Protein AF-0000000070045202 (afdb_homodimer)

Sequence (168 aa):
KYQNSTILKIKKSKLIVSNYDRVQEPKNVKSGGSSIEWGIKKAIRNLKNAPDIIFHKGDFGKEPMIIVFGKNPKDIMKKILKIMKYQNSTILKIKKSKLIVSNYDRVQEPKNVKSGGSSIEWGIKKAIRNLKNAPDIIFHKGDFGKEPMIIVFGKNPKDIMKKILKIM

Radius of gyration: 15.32 Å; Cα contacts (8 Å, |Δi|>4): 258; chains: 2; bounding box: 34×41×38 Å

Secondary structure (DSSP, 8-state):
-HHHHHHHHHHHS-S-EEE--GGGS-HHHHHHT-HHHHHHHHHHTT-SS--SEEEE--BTTB--EEEEEESSHHHHHHHHHTT-/-HHHHHHHHHHHS-S-EEE--GGGS-HHHHHHT-HHHHHHHHHHTT-SS--SEEEE--BTTB--EEEEEESSHHHHHHHHHTT-

Structure (mmCIF, N/CA/C/O backbone):
data_AF-0000000070045202-model_v1
#
loop_
_entity.id
_entity.type
_entity.pdbx_description
1 polymer 'Thiamine-phosphate synthase ThiN domain-containing protein'
#
loop_
_atom_site.group_PDB
_atom_site.id
_atom_site.type_symbol
_atom_site.label_atom_id
_atom_site.label_alt_id
_atom_site.label_comp_id
_atom_site.label_asym_id
_atom_site.label_entity_id
_atom_site.label_seq_id
_atom_site.pdbx_PDB_ins_code
_atom_site.Cartn_x
_atom_site.Cartn_y
_atom_site.Cartn_z
_atom_site.occupancy
_atom_site.B_iso_or_equiv
_atom_site.auth_seq_id
_atom_site.auth_comp_id
_atom_site.auth_asym_id
_atom_site.auth_atom_id
_atom_site.pdbx_PDB_model_num
ATOM 1 N N . LYS A 1 1 ? 10.883 -12.938 -15.508 1 50.47 1 LYS A N 1
ATOM 2 C CA . LYS A 1 1 ? 11.812 -11.953 -16.047 1 50.47 1 LYS A CA 1
ATOM 3 C C . LYS A 1 1 ? 11.328 -10.531 -15.781 1 50.47 1 LYS A C 1
ATOM 5 O O . LYS A 1 1 ? 12.125 -9.664 -15.406 1 50.47 1 LYS A O 1
ATOM 10 N N . TYR A 1 2 ? 9.938 -10.211 -16.031 1 56.41 2 TYR A N 1
ATOM 11 C CA . TYR A 1 2 ? 9.336 -8.891 -15.867 1 56.41 2 TYR A CA 1
ATOM 12 C C . TYR A 1 2 ? 9.5 -8.391 -14.438 1 56.41 2 TYR A C 1
ATOM 14 O O . TYR A 1 2 ? 9.805 -7.219 -14.219 1 56.41 2 TYR A O 1
ATOM 22 N N . GLN A 1 3 ? 9.719 -9.406 -13.5 1 69.88 3 GLN A N 1
ATOM 23 C CA . GLN A 1 3 ? 9.852 -9.062 -12.086 1 69.88 3 GLN A CA 1
ATOM 24 C C . GLN A 1 3 ? 11.234 -8.477 -11.789 1 69.88 3 GLN A C 1
ATOM 26 O O . GLN A 1 3 ? 11.359 -7.52 -11.023 1 69.88 3 GLN A O 1
ATOM 31 N N . ASN A 1 4 ? 12.125 -8.922 -12.617 1 79.81 4 ASN A N 1
ATOM 32 C CA . ASN A 1 4 ? 13.492 -8.469 -12.367 1 79.81 4 ASN A CA 1
ATOM 33 C C . ASN A 1 4 ? 13.703 -7.035 -12.859 1 79.81 4 ASN A C 1
ATOM 35 O O . ASN A 1 4 ? 14.359 -6.238 -12.18 1 79.81 4 ASN A O 1
ATOM 39 N N . SER A 1 5 ? 13.086 -6.758 -13.938 1 89.69 5 SER A N 1
ATOM 40 C CA . SER A 1 5 ? 13.227 -5.406 -14.469 1 89.69 5 SER A CA 1
ATOM 41 C C . SER A 1 5 ? 12.531 -4.387 -13.57 1 89.69 5 SER A C 1
ATOM 43 O O . SER A 1 5 ? 13.062 -3.305 -13.32 1 89.69 5 SER A O 1
ATOM 45 N N . THR A 1 6 ? 11.391 -4.727 -13.055 1 91.75 6 THR A N 1
ATOM 46 C CA . THR A 1 6 ? 10.656 -3.834 -12.172 1 91.75 6 THR A CA 1
ATOM 47 C C . THR A 1 6 ? 11.422 -3.609 -10.867 1 91.75 6 THR A C 1
ATOM 49 O O . THR A 1 6 ? 11.539 -2.475 -10.406 1 91.75 6 THR A O 1
ATOM 52 N N . ILE A 1 7 ? 11.992 -4.691 -10.414 1 90.38 7 ILE A N 1
ATOM 53 C CA . ILE A 1 7 ? 12.727 -4.617 -9.156 1 90.38 7 ILE A CA 1
ATOM 54 C C . ILE A 1 7 ? 13.953 -3.715 -9.32 1 90.38 7 ILE A C 1
ATOM 56 O O . ILE A 1 7 ? 14.266 -2.914 -8.438 1 90.38 7 ILE A O 1
ATOM 60 N N . LEU A 1 8 ? 14.57 -3.83 -10.43 1 92 8 LEU A N 1
ATOM 61 C CA . LEU A 1 8 ? 15.727 -2.986 -10.719 1 92 8 LEU A CA 1
ATOM 62 C C . LEU A 1 8 ? 15.32 -1.519 -10.797 1 92 8 LEU A C 1
ATOM 64 O O . LEU A 1 8 ? 16.016 -0.649 -10.266 1 92 8 LEU A O 1
ATOM 68 N N . LYS A 1 9 ? 14.242 -1.253 -11.406 1 95.06 9 LYS A N 1
ATOM 69 C CA . LYS A 1 9 ? 13.758 0.121 -11.516 1 95.06 9 LYS A CA 1
ATOM 70 C C . LYS A 1 9 ? 13.367 0.677 -10.148 1 95.06 9 LYS A C 1
ATOM 72 O O . LYS A 1 9 ? 13.594 1.854 -9.867 1 95.06 9 LYS A O 1
ATOM 77 N N . ILE A 1 10 ? 12.789 -0.188 -9.352 1 94.38 10 ILE A N 1
ATOM 78 C CA . ILE A 1 10 ? 12.43 0.213 -7.992 1 94.38 10 ILE A CA 1
ATOM 79 C C . ILE A 1 10 ? 13.688 0.618 -7.223 1 94.38 10 ILE A C 1
ATOM 81 O O . ILE A 1 10 ? 13.727 1.679 -6.598 1 94.38 10 ILE A O 1
ATOM 85 N N . LYS A 1 11 ? 14.695 -0.144 -7.371 1 90.5 11 LYS A N 1
ATOM 86 C CA . LYS A 1 11 ? 15.938 0.111 -6.648 1 90.5 11 LYS A CA 1
ATOM 87 C C . LYS A 1 11 ? 16.609 1.388 -7.145 1 90.5 11 LYS A C 1
ATOM 89 O O . LYS A 1 11 ? 17.266 2.088 -6.375 1 90.5 11 LYS A O 1
ATOM 94 N N . LYS A 1 12 ? 16.359 1.754 -8.328 1 94.38 12 LYS A N 1
ATOM 95 C CA . LYS A 1 12 ? 17 2.908 -8.938 1 94.38 12 LYS A CA 1
ATOM 96 C C . LYS A 1 12 ? 16.141 4.16 -8.797 1 94.38 12 LYS A C 1
ATOM 98 O O . LYS A 1 12 ? 16.594 5.266 -9.125 1 94.38 12 LYS A O 1
ATOM 103 N N . SER A 1 13 ? 14.977 4.1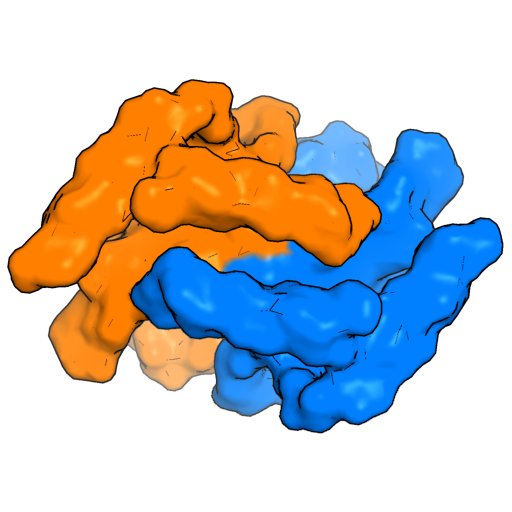05 -8.328 1 95.75 13 SER A N 1
ATOM 104 C CA . SER A 1 13 ? 13.969 5.164 -8.367 1 95.75 13 SER A CA 1
ATOM 105 C C . SER A 1 13 ? 14.297 6.266 -7.363 1 95.75 13 SER A C 1
ATOM 107 O O . SER A 1 13 ? 13.742 7.367 -7.441 1 95.75 13 SER A O 1
ATOM 109 N N . LYS A 1 14 ? 15.039 6.137 -6.359 1 95.12 14 LYS A N 1
ATOM 110 C CA . LYS A 1 14 ? 15.391 7.066 -5.285 1 95.12 14 LYS A CA 1
ATOM 111 C C . LYS A 1 14 ? 14.219 7.266 -4.332 1 95.12 14 LYS A C 1
ATOM 113 O O . LYS A 1 14 ? 14.172 8.25 -3.588 1 95.12 14 LYS A O 1
ATOM 118 N N . LEU A 1 15 ? 13.242 6.441 -4.523 1 96.56 15 LEU A N 1
ATOM 119 C CA . LEU A 1 15 ? 12.141 6.398 -3.572 1 96.56 15 LEU A CA 1
ATOM 120 C C . LEU A 1 15 ? 12.531 5.637 -2.312 1 96.56 15 LEU A C 1
ATOM 122 O O . LEU A 1 15 ? 13.516 4.891 -2.316 1 96.56 15 LEU A O 1
ATOM 126 N N . ILE A 1 16 ? 11.836 5.941 -1.256 1 96.19 16 ILE A N 1
ATOM 127 C CA . ILE A 1 16 ? 12.016 5.129 -0.057 1 96.19 16 ILE A CA 1
ATOM 128 C C . ILE A 1 16 ? 11.352 3.766 -0.253 1 96.19 16 ILE A C 1
ATOM 130 O O . ILE A 1 16 ? 10.125 3.662 -0.288 1 96.19 16 ILE A O 1
ATOM 134 N N . VAL A 1 17 ? 12.219 2.73 -0.379 1 96 17 VAL A N 1
ATOM 135 C CA . VAL A 1 17 ? 11.727 1.406 -0.741 1 96 17 VAL A CA 1
ATOM 136 C C . VAL A 1 17 ? 12.07 0.407 0.361 1 96 17 VAL A C 1
ATOM 138 O O . VAL A 1 17 ? 13.148 0.468 0.946 1 96 17 VAL A O 1
ATOM 141 N N . SER A 1 18 ? 11.109 -0.462 0.639 1 95.88 18 SER A N 1
ATOM 142 C CA . SER A 1 18 ? 11.336 -1.597 1.526 1 95.88 18 SER A CA 1
ATOM 143 C C . SER A 1 18 ? 10.758 -2.881 0.943 1 95.88 18 SER A C 1
ATOM 145 O O . SER A 1 18 ? 9.883 -2.838 0.08 1 95.88 18 SER A O 1
ATOM 147 N N . ASN A 1 19 ? 11.305 -3.971 1.345 1 95.44 19 ASN A N 1
ATOM 148 C CA . ASN A 1 19 ? 10.805 -5.254 0.863 1 95.44 19 ASN A CA 1
ATOM 149 C C . ASN A 1 19 ? 10.82 -6.309 1.965 1 95.44 19 ASN A C 1
ATOM 151 O O . ASN A 1 19 ? 11.406 -6.094 3.027 1 95.44 19 ASN A O 1
ATOM 155 N N . TYR A 1 20 ? 10.156 -7.324 1.744 1 95.88 20 TYR A N 1
ATOM 156 C CA . TYR A 1 20 ? 10.18 -8.469 2.643 1 95.88 20 TYR A CA 1
ATOM 157 C C . TYR A 1 20 ? 10.117 -9.781 1.859 1 95.88 20 TYR A C 1
ATOM 159 O O . TYR A 1 20 ? 9.75 -9.789 0.682 1 95.88 20 TYR A O 1
ATOM 167 N N . ASP A 1 21 ? 10.594 -10.844 2.541 1 95.56 21 ASP A N 1
ATOM 168 C CA . ASP A 1 21 ? 10.656 -12.164 1.927 1 95.56 21 ASP A CA 1
ATOM 169 C C . ASP A 1 21 ? 9.547 -13.07 2.469 1 95.56 21 ASP A C 1
ATOM 171 O O . ASP A 1 21 ? 9.539 -13.398 3.656 1 95.56 21 ASP A O 1
ATOM 175 N N . ARG A 1 22 ? 8.695 -13.453 1.594 1 94.12 22 ARG A N 1
ATOM 176 C CA . ARG A 1 22 ? 7.586 -14.297 2.014 1 94.12 22 ARG A CA 1
ATOM 177 C C . ARG A 1 22 ? 8.07 -15.68 2.42 1 94.12 22 ARG A C 1
ATOM 179 O O . ARG A 1 22 ? 7.355 -16.422 3.088 1 94.12 22 ARG A O 1
ATOM 186 N N . VAL A 1 23 ? 9.211 -16.047 2.012 1 93.44 23 VAL A N 1
ATOM 187 C CA . VAL A 1 23 ? 9.789 -17.344 2.396 1 93.44 23 VAL A CA 1
ATOM 188 C C . VAL A 1 23 ? 10.008 -17.375 3.908 1 93.44 23 VAL A C 1
ATOM 190 O O . VAL A 1 23 ? 9.961 -18.438 4.523 1 93.44 23 VAL A O 1
ATOM 193 N N . GLN A 1 24 ? 10.18 -16.25 4.504 1 95 24 GLN A N 1
ATOM 194 C CA . GLN A 1 24 ? 10.445 -16.141 5.934 1 95 24 GLN A CA 1
ATOM 195 C C . GLN A 1 24 ? 9.148 -16.125 6.738 1 95 24 GLN A C 1
ATOM 197 O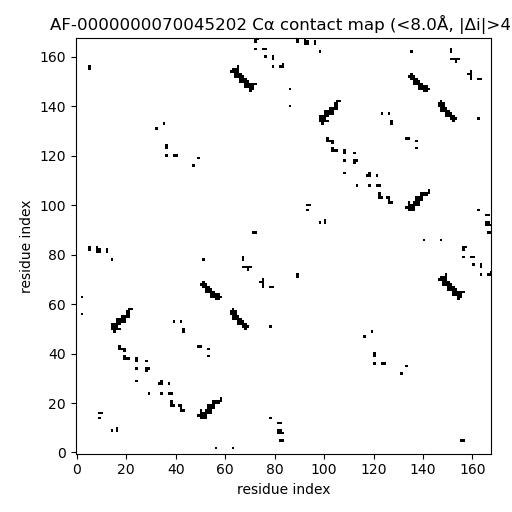 O . GLN A 1 24 ? 9.18 -16.156 7.969 1 95 24 GLN A O 1
ATOM 202 N N . GLU A 1 25 ? 8.07 -15.992 6.059 1 94.31 25 GLU A N 1
ATOM 203 C CA . GLU A 1 25 ? 6.781 -15.945 6.742 1 94.31 25 GLU A CA 1
ATOM 204 C C . GLU A 1 25 ? 6.52 -17.234 7.512 1 94.31 25 GLU A C 1
ATOM 206 O O . GLU A 1 25 ? 6.609 -18.328 6.945 1 94.31 25 GLU A O 1
ATOM 211 N N . PRO A 1 26 ? 6.23 -17.203 8.742 1 93.5 26 PRO A N 1
ATOM 212 C CA . PRO A 1 26 ? 5.914 -18.406 9.508 1 93.5 26 PRO A CA 1
ATOM 213 C C . PRO A 1 26 ? 4.707 -19.156 8.961 1 93.5 26 PRO A C 1
ATOM 215 O O . PRO A 1 26 ? 3.787 -18.547 8.414 1 93.5 26 PRO A O 1
ATOM 218 N N . LYS A 1 27 ? 4.629 -20.484 9.141 1 90.19 27 LYS A N 1
ATOM 219 C CA . LYS A 1 27 ? 3.598 -21.359 8.578 1 90.19 27 LYS A CA 1
ATOM 220 C C . LYS A 1 27 ? 2.211 -20.953 9.062 1 90.19 27 LYS A C 1
ATOM 222 O O . LYS A 1 27 ? 1.249 -20.953 8.289 1 90.19 27 LYS A O 1
ATOM 227 N N . ASN A 1 28 ? 2.1 -20.578 10.281 1 90.81 28 ASN A N 1
ATOM 228 C CA . ASN A 1 28 ? 0.804 -20.219 10.844 1 90.81 28 ASN A CA 1
ATOM 229 C C . ASN A 1 28 ? 0.254 -18.938 10.219 1 90.81 28 ASN A C 1
ATOM 231 O O . ASN A 1 28 ? -0.961 -18.766 10.125 1 90.81 28 ASN A O 1
ATOM 235 N N . VAL A 1 29 ? 1.051 -18.031 9.82 1 87.06 29 VAL A N 1
ATOM 236 C CA . VAL A 1 29 ? 0.653 -16.797 9.156 1 87.06 29 VAL A CA 1
ATOM 237 C C . VAL A 1 29 ? 0.194 -17.094 7.73 1 87.06 29 VAL A C 1
ATOM 239 O O . VAL A 1 29 ? -0.837 -16.594 7.281 1 87.06 29 VAL A O 1
ATOM 242 N N . LYS A 1 30 ? 0.97 -17.969 7.117 1 83.25 30 LYS A N 1
ATOM 243 C CA . LYS A 1 30 ? 0.664 -18.328 5.734 1 83.25 30 LYS A CA 1
ATOM 244 C C . LYS A 1 30 ? -0.726 -18.953 5.625 1 83.25 30 LYS A C 1
ATOM 246 O O . LYS A 1 30 ? -1.444 -18.703 4.652 1 83.25 30 LYS A O 1
ATOM 251 N N . SER A 1 31 ? -1.081 -19.578 6.668 1 80.06 31 SER A N 1
ATOM 252 C CA . SER A 1 31 ? -2.35 -20.312 6.656 1 80.06 31 SER A CA 1
ATOM 253 C C . SER A 1 31 ? -3.482 -19.453 7.203 1 80.06 31 SER A C 1
ATOM 255 O O . SER A 1 31 ? -4.652 -19.688 6.902 1 80.06 31 SER A O 1
ATOM 257 N N . GLY A 1 32 ? -3.287 -18.469 7.969 1 71.88 32 GLY A N 1
ATOM 258 C CA . GLY A 1 32 ? -4.289 -17.734 8.719 1 71.88 32 GLY A CA 1
ATOM 259 C C . GLY A 1 32 ? -4.727 -16.438 8.039 1 71.88 32 GLY A C 1
ATOM 260 O O . GLY A 1 32 ? -5.555 -15.703 8.57 1 71.88 32 GLY A O 1
ATOM 261 N N . GLY A 1 33 ? -4.148 -16.109 6.984 1 72.69 33 GLY A N 1
ATOM 262 C CA . GLY A 1 33 ? -4.652 -14.969 6.23 1 72.69 33 GLY A CA 1
ATOM 263 C C . GLY A 1 33 ? -4.082 -13.648 6.699 1 72.69 33 GLY A C 1
ATOM 264 O O . GLY A 1 33 ? -4.672 -12.594 6.465 1 72.69 33 GLY A O 1
ATOM 265 N N . SER A 1 34 ? -3.062 -13.672 7.32 1 83.19 34 SER A N 1
ATOM 266 C CA . SER A 1 34 ? -2.508 -12.43 7.859 1 83.19 34 SER A CA 1
ATOM 267 C C . SER A 1 34 ? -1.184 -12.078 7.191 1 83.19 34 SER A C 1
ATOM 269 O O . SER A 1 34 ? -0.308 -11.477 7.812 1 83.19 34 SER A O 1
ATOM 271 N N . SER A 1 35 ? -1.003 -12.523 5.914 1 90.44 35 SER A N 1
ATOM 272 C CA . SER A 1 35 ? 0.275 -12.336 5.238 1 90.44 35 SER A CA 1
ATOM 273 C C . SER A 1 35 ? 0.562 -10.859 5.004 1 90.44 35 SER A C 1
ATOM 275 O O . SER A 1 35 ? 1.705 -10.414 5.133 1 90.44 35 SER A O 1
ATOM 277 N N . ILE A 1 36 ? -0.451 -10.102 4.746 1 91.19 36 ILE A N 1
ATOM 278 C CA . ILE A 1 36 ? -0.281 -8.672 4.48 1 91.19 36 ILE A CA 1
ATOM 279 C C . ILE A 1 36 ? 0.178 -7.965 5.75 1 91.19 36 ILE A C 1
ATOM 281 O O . ILE A 1 36 ? 1.147 -7.203 5.73 1 91.19 36 ILE A O 1
ATOM 285 N N . GLU A 1 37 ? -0.526 -8.281 6.812 1 90.12 37 GLU A N 1
ATOM 286 C CA . GLU A 1 37 ? -0.158 -7.684 8.094 1 90.12 37 GLU A CA 1
ATOM 287 C C . GLU A 1 37 ? 1.278 -8.039 8.477 1 90.12 37 GLU A C 1
ATOM 289 O O . GLU A 1 37 ? 2.064 -7.156 8.828 1 90.12 37 GLU A O 1
ATOM 294 N N . TRP A 1 38 ? 1.618 -9.273 8.438 1 93.12 38 TRP A N 1
ATOM 295 C CA . TRP A 1 38 ? 2.961 -9.742 8.766 1 93.12 38 TRP A CA 1
ATOM 296 C C . TRP A 1 38 ? 4 -9.094 7.859 1 93.12 38 TRP A C 1
ATOM 298 O O . TRP A 1 38 ? 5.031 -8.609 8.336 1 93.12 38 TRP A O 1
ATOM 308 N N . GLY A 1 39 ? 3.752 -9.109 6.551 1 94.31 39 GLY A N 1
ATOM 309 C CA . GLY A 1 39 ? 4.691 -8.562 5.586 1 94.31 39 GLY A CA 1
ATOM 310 C C . GLY A 1 39 ? 4.961 -7.082 5.789 1 94.31 39 GLY A C 1
ATOM 311 O O . GLY A 1 39 ? 6.117 -6.648 5.773 1 94.31 39 GLY A O 1
ATOM 312 N N . ILE A 1 40 ? 3.91 -6.316 5.98 1 93.06 40 ILE A N 1
ATOM 313 C CA . ILE A 1 40 ? 4.055 -4.879 6.18 1 93.06 40 ILE A CA 1
ATOM 314 C C . ILE A 1 40 ? 4.832 -4.613 7.465 1 93.06 40 ILE A C 1
ATOM 316 O O . ILE A 1 40 ? 5.738 -3.775 7.488 1 93.06 40 ILE A O 1
ATOM 320 N N . LYS A 1 41 ? 4.48 -5.316 8.508 1 91.56 41 LYS A N 1
ATOM 321 C CA . LYS A 1 41 ? 5.227 -5.199 9.758 1 91.56 41 LYS A CA 1
ATOM 322 C C . LYS A 1 41 ? 6.715 -5.438 9.531 1 91.56 41 LYS A C 1
ATOM 324 O O . LYS A 1 41 ? 7.555 -4.676 10.023 1 91.56 41 LYS A O 1
ATOM 329 N N . LYS A 1 42 ? 7.031 -6.496 8.82 1 93.69 42 LYS A N 1
ATOM 330 C CA . LYS A 1 42 ? 8.422 -6.832 8.523 1 93.69 42 LYS A CA 1
ATOM 331 C C . LYS A 1 42 ? 9.086 -5.734 7.695 1 93.69 42 LYS A C 1
ATOM 333 O O . LYS A 1 42 ? 10.234 -5.367 7.953 1 93.69 42 LYS A O 1
ATOM 338 N N . ALA A 1 43 ? 8.336 -5.211 6.781 1 94.81 43 ALA A N 1
ATOM 339 C CA . ALA A 1 43 ? 8.898 -4.254 5.828 1 94.81 43 ALA A CA 1
ATOM 340 C C . ALA A 1 43 ? 9.18 -2.914 6.5 1 94.81 43 ALA A C 1
ATOM 342 O O . ALA A 1 43 ? 10.133 -2.217 6.129 1 94.81 43 ALA A O 1
ATOM 343 N N . ILE A 1 44 ? 8.398 -2.545 7.52 1 92.56 44 ILE A N 1
ATOM 344 C CA . ILE A 1 44 ? 8.539 -1.186 8.031 1 92.56 44 ILE A CA 1
ATOM 345 C C . ILE A 1 44 ? 9.266 -1.212 9.375 1 92.56 44 ILE A C 1
ATOM 347 O O . ILE A 1 44 ? 9.391 -0.182 10.039 1 92.56 44 ILE A O 1
ATOM 351 N N . ARG A 1 45 ? 9.641 -2.303 9.859 1 87.75 45 ARG A N 1
ATOM 352 C CA . ARG A 1 45 ? 10.203 -2.51 11.188 1 87.75 45 ARG A CA 1
ATOM 353 C C . ARG A 1 45 ? 11.383 -1.569 1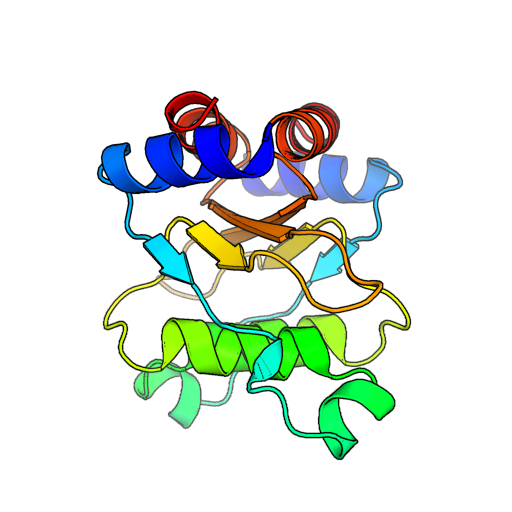1.438 1 87.75 45 ARG A C 1
ATOM 355 O O . ARG A 1 45 ? 11.539 -1.044 12.539 1 87.75 45 ARG A O 1
ATOM 362 N N . ASN A 1 46 ? 12.172 -1.231 10.43 1 84.31 46 ASN A N 1
ATOM 363 C CA . ASN A 1 46 ? 13.367 -0.428 10.656 1 84.31 46 ASN A CA 1
ATOM 364 C C . ASN A 1 46 ? 13.273 0.923 9.953 1 84.31 46 ASN A C 1
ATOM 366 O O . ASN A 1 46 ? 14.281 1.608 9.773 1 84.31 46 ASN A O 1
ATOM 370 N N . LEU A 1 47 ? 12.109 1.274 9.57 1 85.25 47 LEU A N 1
ATOM 371 C CA . LEU A 1 47 ? 11.961 2.549 8.875 1 85.25 47 LEU A CA 1
ATOM 372 C C . LEU A 1 47 ? 11.617 3.666 9.852 1 85.25 47 LEU A C 1
ATOM 374 O O . LEU A 1 47 ? 10.836 3.459 10.789 1 85.25 47 LEU A O 1
ATOM 378 N N . LYS A 1 48 ? 12.18 4.719 9.672 1 80.75 48 LYS A N 1
ATOM 379 C CA . LYS A 1 48 ? 11.898 5.895 10.492 1 80.75 48 LYS A CA 1
ATOM 380 C C . LYS A 1 48 ? 10.695 6.668 9.953 1 80.75 48 LYS A C 1
ATOM 382 O O . LYS A 1 48 ? 10 7.348 10.703 1 80.75 48 LYS A O 1
ATOM 387 N N . ASN A 1 49 ? 10.578 6.586 8.625 1 83.31 49 ASN A N 1
ATOM 388 C CA . ASN A 1 49 ? 9.5 7.266 7.91 1 83.31 49 ASN A CA 1
ATOM 389 C C . ASN A 1 49 ? 8.688 6.297 7.059 1 83.31 49 ASN A C 1
ATOM 391 O O . ASN A 1 49 ? 9.141 5.191 6.766 1 83.31 49 ASN A O 1
ATOM 395 N N . ALA A 1 50 ? 7.52 6.73 6.66 1 87.56 50 ALA A N 1
ATOM 396 C CA . ALA A 1 50 ? 6.668 5.918 5.793 1 87.56 50 ALA A CA 1
ATOM 397 C C . ALA A 1 50 ? 7.359 5.637 4.461 1 87.56 50 ALA A C 1
ATOM 399 O O . ALA A 1 50 ? 8.008 6.52 3.891 1 87.56 50 ALA A O 1
ATOM 400 N N . PRO A 1 51 ? 7.25 4.469 3.975 1 95.38 51 PRO A N 1
ATOM 401 C CA . PRO A 1 51 ? 7.84 4.168 2.668 1 95.38 51 PRO A CA 1
ATOM 402 C C . PRO A 1 51 ? 7.016 4.719 1.508 1 95.38 51 PRO A C 1
ATOM 404 O O . PRO A 1 51 ? 5.84 5.051 1.684 1 95.38 51 PRO A O 1
ATOM 407 N N . ASP A 1 52 ? 7.703 4.887 0.379 1 97.62 52 ASP A N 1
ATOM 408 C CA . ASP A 1 52 ? 6.984 5.129 -0.87 1 97.62 52 ASP A CA 1
ATOM 409 C C . ASP A 1 52 ? 6.449 3.828 -1.457 1 97.62 52 ASP A C 1
ATOM 411 O O . ASP A 1 52 ? 5.332 3.791 -1.98 1 97.62 52 ASP A O 1
ATOM 415 N N . ILE A 1 53 ? 7.285 2.816 -1.3 1 97.69 53 ILE A N 1
ATOM 416 C CA . ILE A 1 53 ? 6.945 1.537 -1.913 1 97.69 53 ILE A CA 1
ATOM 417 C C . ILE A 1 53 ? 7.379 0.396 -0.995 1 97.69 53 ILE A C 1
ATOM 419 O O . ILE A 1 53 ? 8.469 0.431 -0.419 1 97.69 53 ILE A O 1
ATOM 423 N N . ILE A 1 54 ? 6.539 -0.533 -0.85 1 96.94 54 ILE A N 1
ATOM 424 C CA . ILE A 1 54 ? 6.879 -1.846 -0.314 1 96.94 54 ILE A CA 1
ATOM 425 C C . ILE A 1 54 ? 6.633 -2.916 -1.375 1 96.94 54 ILE A C 1
ATOM 427 O O . ILE A 1 54 ? 5.645 -2.857 -2.107 1 96.94 54 ILE A O 1
ATOM 431 N N . PHE A 1 55 ? 7.566 -3.93 -1.451 1 96.38 55 PHE A N 1
ATOM 432 C CA . PHE A 1 55 ? 7.277 -4.992 -2.408 1 96.38 55 PHE A CA 1
ATOM 433 C C . PHE A 1 55 ? 7.836 -6.324 -1.924 1 96.38 55 PHE A C 1
ATOM 435 O O . PHE A 1 55 ? 8.648 -6.363 -0.997 1 96.38 55 PHE A O 1
ATOM 442 N N . HIS A 1 56 ? 7.285 -7.363 -2.404 1 95.31 56 HIS A N 1
ATOM 443 C CA . HIS A 1 56 ? 7.855 -8.695 -2.281 1 95.31 56 HIS A CA 1
ATOM 444 C C . HIS A 1 56 ? 7.809 -9.445 -3.613 1 95.31 56 HIS A C 1
ATOM 446 O O . HIS A 1 56 ? 6.996 -9.117 -4.48 1 95.31 56 HIS A O 1
ATOM 452 N N . LYS A 1 57 ? 8.609 -10.453 -3.744 1 93.81 57 LYS A N 1
ATOM 453 C CA . LYS A 1 57 ? 8.773 -11.141 -5.023 1 93.81 57 LYS A CA 1
ATOM 454 C C . LYS A 1 57 ? 7.852 -12.352 -5.121 1 93.81 57 LYS A C 1
ATOM 456 O O . LYS A 1 57 ? 7.863 -13.07 -6.125 1 93.81 57 LYS A O 1
ATOM 461 N N . GLY A 1 58 ? 7.125 -12.5 -4.137 1 91.88 58 GLY A N 1
ATOM 462 C CA . GLY A 1 58 ? 6.258 -13.664 -4.105 1 91.88 58 GLY A CA 1
ATOM 463 C C . GLY A 1 58 ? 6.855 -14.836 -3.348 1 91.88 58 GLY A C 1
ATOM 464 O O . GLY A 1 58 ? 7.715 -14.648 -2.484 1 91.88 58 GLY A O 1
ATOM 465 N N . ASP A 1 59 ? 6.188 -15.93 -3.412 1 90.75 59 ASP A N 1
ATOM 466 C CA . ASP A 1 59 ? 6.551 -17.234 -2.852 1 90.75 59 ASP A CA 1
ATOM 467 C C . ASP A 1 59 ? 6.004 -18.375 -3.707 1 90.75 59 ASP A C 1
ATOM 469 O O . ASP A 1 59 ? 5.41 -18.125 -4.762 1 90.75 59 ASP A O 1
ATOM 473 N N . PHE A 1 60 ? 6.211 -19.562 -3.273 1 87.44 60 PHE A N 1
ATOM 474 C CA . PHE A 1 60 ? 5.645 -20.672 -4.012 1 87.44 60 PHE A CA 1
ATOM 475 C C . PHE A 1 60 ? 4.133 -20.531 -4.145 1 87.44 60 PHE A C 1
ATOM 477 O O . PHE A 1 60 ? 3.42 -20.469 -3.139 1 87.44 60 PHE A O 1
ATOM 484 N N . GLY A 1 61 ? 3.65 -20.406 -5.418 1 86.94 61 GLY A N 1
ATOM 485 C CA . GLY A 1 61 ? 2.229 -20.281 -5.695 1 86.94 61 GLY A CA 1
ATOM 486 C C . GLY A 1 61 ? 1.714 -18.859 -5.523 1 86.94 61 GLY A C 1
ATOM 487 O O . GLY A 1 61 ? 0.515 -18.609 -5.66 1 86.94 61 GLY A O 1
ATOM 488 N N . LYS A 1 62 ? 2.568 -17.922 -5.082 1 88.56 62 LYS A N 1
ATOM 489 C CA . LYS A 1 62 ? 2.172 -16.531 -4.863 1 88.56 62 LYS A CA 1
ATOM 490 C C . LYS A 1 62 ? 2.895 -15.602 -5.824 1 88.56 62 LYS A C 1
ATOM 492 O O . LYS A 1 62 ? 4.082 -15.781 -6.105 1 88.56 62 LYS A O 1
ATOM 497 N N . GLU A 1 63 ? 2.178 -14.695 -6.344 1 90.81 63 GLU A N 1
ATOM 498 C CA . GLU A 1 63 ? 2.742 -13.734 -7.285 1 90.81 63 GLU A CA 1
ATOM 499 C C . GLU A 1 63 ? 3.352 -12.539 -6.555 1 90.81 63 GLU A C 1
ATOM 501 O O . GLU A 1 63 ? 3.012 -12.273 -5.402 1 90.81 63 GLU A O 1
ATOM 506 N N . PRO A 1 64 ? 4.277 -11.781 -7.207 1 93.62 64 PRO A N 1
ATOM 507 C CA . PRO A 1 64 ? 4.832 -10.547 -6.633 1 93.62 64 PRO A CA 1
ATOM 508 C C . PRO A 1 64 ? 3.76 -9.508 -6.332 1 93.62 64 PRO A C 1
ATOM 510 O O . PRO A 1 64 ? 2.695 -9.508 -6.957 1 93.62 64 PRO A O 1
ATOM 513 N N . MET A 1 65 ? 4.008 -8.688 -5.371 1 95.19 65 MET A N 1
ATOM 514 C CA . MET A 1 65 ? 3.109 -7.598 -4.996 1 95.19 65 MET A CA 1
ATOM 515 C C . MET A 1 65 ? 3.887 -6.309 -4.746 1 95.19 65 MET A C 1
ATOM 517 O O . MET A 1 65 ? 4.969 -6.336 -4.156 1 95.19 65 MET A O 1
ATOM 521 N N . ILE A 1 66 ? 3.297 -5.242 -5.238 1 96.88 66 ILE A N 1
ATOM 522 C CA . ILE A 1 66 ? 3.797 -3.898 -4.977 1 96.88 66 ILE A CA 1
ATOM 523 C C . ILE A 1 66 ? 2.74 -3.09 -4.227 1 96.88 66 ILE A C 1
ATOM 525 O O . ILE A 1 66 ? 1.554 -3.154 -4.559 1 96.88 66 ILE A O 1
ATOM 529 N N . ILE A 1 67 ? 3.139 -2.441 -3.227 1 97.38 67 ILE A N 1
ATOM 530 C CA . ILE A 1 67 ? 2.303 -1.541 -2.439 1 97.38 67 ILE A CA 1
ATOM 531 C C . ILE A 1 67 ? 2.848 -0.118 -2.533 1 97.38 67 ILE A C 1
ATOM 533 O O . ILE A 1 67 ? 4.008 0.132 -2.199 1 9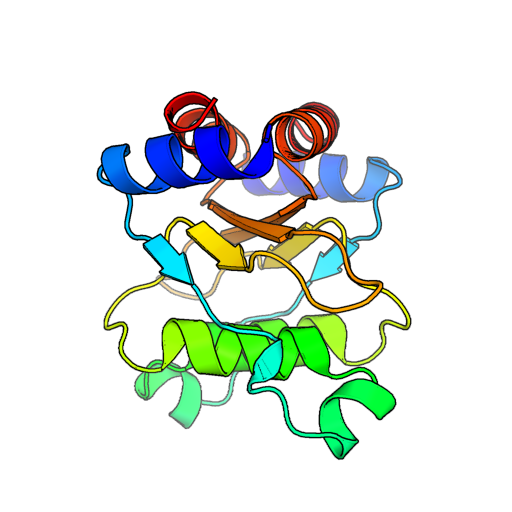7.38 67 ILE A O 1
ATOM 537 N N . VAL A 1 68 ? 2.064 0.795 -2.953 1 98.19 68 VAL A N 1
ATOM 538 C CA . VAL A 1 68 ? 2.52 2.17 -3.141 1 98.19 68 VAL A CA 1
ATOM 539 C C . VAL A 1 68 ? 1.755 3.098 -2.201 1 98.19 68 VAL A C 1
ATOM 541 O O . VAL A 1 68 ? 0.528 3.02 -2.102 1 98.19 68 VAL A O 1
ATOM 544 N N . PHE A 1 69 ? 2.506 3.893 -1.521 1 97.69 69 PHE A N 1
ATOM 545 C CA . PHE A 1 69 ? 1.959 4.906 -0.627 1 97.69 69 PHE A CA 1
ATOM 546 C C . PHE A 1 69 ? 1.944 6.273 -1.305 1 97.69 69 PHE A C 1
ATOM 548 O O . PHE A 1 69 ? 2.928 6.672 -1.932 1 97.69 69 PHE A O 1
ATOM 555 N N . GLY A 1 70 ? 0.816 6.969 -1.174 1 97 70 GLY A N 1
ATOM 556 C CA . GLY A 1 70 ? 0.76 8.312 -1.738 1 97 70 GLY A CA 1
ATOM 557 C C . GLY A 1 70 ? -0.277 9.195 -1.074 1 97 70 GLY A C 1
ATOM 558 O O . GLY A 1 70 ? -1.256 8.695 -0.512 1 97 70 GLY A O 1
ATOM 559 N N . LYS A 1 71 ? -0.127 10.477 -1.198 1 95.38 71 LYS A N 1
ATOM 560 C CA . LYS A 1 71 ? -1.001 11.461 -0.567 1 95.38 71 LYS A CA 1
ATOM 561 C C . LYS A 1 71 ? -2.295 11.633 -1.359 1 95.38 71 LYS A C 1
ATOM 563 O O . LYS A 1 71 ? -3.322 12.023 -0.801 1 95.38 71 LYS A O 1
ATOM 568 N N . ASN A 1 72 ? -2.213 11.469 -2.572 1 95.44 72 ASN A N 1
ATOM 569 C CA . ASN A 1 72 ? -3.322 11.555 -3.516 1 95.44 72 ASN A CA 1
ATOM 570 C C . ASN A 1 72 ? -3.021 10.797 -4.805 1 95.44 72 ASN A C 1
ATOM 572 O O . ASN A 1 72 ? -1.904 10.312 -5 1 95.44 72 ASN A O 1
ATOM 576 N N . PRO A 1 73 ? -3.984 10.586 -5.609 1 96.81 73 PRO A N 1
ATOM 577 C CA . PRO A 1 73 ? -3.768 9.789 -6.82 1 96.81 73 PRO A CA 1
ATOM 578 C C . PRO A 1 73 ? -2.635 10.336 -7.688 1 96.81 73 PRO A C 1
ATOM 580 O O . PRO A 1 73 ? -1.87 9.562 -8.266 1 96.81 73 PRO A O 1
ATOM 583 N N . LYS A 1 74 ? -2.498 11.562 -7.777 1 97.25 74 LYS A N 1
ATOM 584 C CA . LYS A 1 74 ? -1.431 12.148 -8.586 1 97.25 74 LYS A CA 1
ATOM 585 C C . LYS A 1 74 ? -0.058 11.789 -8.023 1 97.25 74 LYS A C 1
ATOM 587 O O . LYS A 1 74 ? 0.873 11.5 -8.773 1 97.25 74 LYS A O 1
ATOM 592 N N . ASP A 1 75 ? 0.068 11.828 -6.789 1 97.56 75 ASP A N 1
ATOM 593 C CA . ASP A 1 75 ? 1.319 11.461 -6.133 1 97.56 75 ASP A CA 1
ATOM 594 C C . ASP A 1 75 ? 1.68 10.008 -6.414 1 97.56 75 ASP A C 1
ATOM 596 O O . ASP A 1 75 ? 2.836 9.695 -6.703 1 97.56 75 ASP A O 1
ATOM 600 N N . ILE A 1 76 ? 0.722 9.086 -6.355 1 98.19 76 ILE A N 1
ATOM 601 C CA . ILE A 1 76 ? 0.933 7.676 -6.672 1 98.19 76 ILE A CA 1
ATOM 602 C C . ILE A 1 76 ? 1.374 7.531 -8.125 1 98.19 76 ILE A C 1
ATOM 604 O O . ILE A 1 76 ? 2.309 6.785 -8.43 1 98.19 76 ILE A O 1
ATOM 608 N N . MET A 1 77 ? 0.726 8.273 -8.945 1 98 77 MET A N 1
ATOM 609 C CA . MET A 1 77 ? 1.062 8.219 -10.367 1 98 77 MET A CA 1
ATOM 610 C C . MET A 1 77 ? 2.514 8.617 -10.602 1 98 77 MET A C 1
ATOM 612 O O . MET A 1 77 ? 3.24 7.949 -11.336 1 98 77 MET A O 1
ATOM 616 N N . LYS A 1 78 ? 2.908 9.617 -10 1 97.81 78 LYS A N 1
ATOM 617 C CA . LYS A 1 78 ? 4.285 10.078 -10.141 1 97.81 78 LYS A CA 1
ATOM 618 C C . LYS A 1 78 ? 5.273 9.008 -9.703 1 97.81 78 LYS A C 1
ATOM 620 O O . LYS A 1 78 ? 6.289 8.773 -10.367 1 97.81 78 LYS A O 1
ATOM 625 N N . LYS A 1 79 ? 5.02 8.375 -8.641 1 98.06 79 LYS A N 1
ATOM 626 C CA . LYS A 1 79 ? 5.918 7.355 -8.109 1 98.06 79 LYS A CA 1
ATOM 627 C C . LYS A 1 79 ? 5.949 6.121 -9.008 1 98.06 79 LYS A C 1
ATOM 629 O O . LYS A 1 79 ? 7.012 5.547 -9.242 1 98.06 79 LYS A O 1
ATOM 634 N N . ILE A 1 80 ? 4.742 5.777 -9.469 1 97.81 80 ILE A N 1
ATOM 635 C CA . ILE A 1 80 ? 4.691 4.559 -10.266 1 97.81 80 ILE A CA 1
ATOM 636 C C . ILE A 1 80 ? 5.398 4.793 -11.602 1 97.81 80 ILE A C 1
ATOM 638 O O . ILE A 1 80 ? 6.023 3.881 -12.148 1 97.81 80 ILE A O 1
ATOM 642 N N . LEU A 1 81 ? 5.336 5.945 -12.117 1 97.06 81 LEU A N 1
ATOM 643 C CA . LEU A 1 81 ? 6.012 6.266 -13.367 1 97.06 81 LEU A CA 1
ATOM 644 C C . LEU A 1 81 ? 7.523 6.148 -13.219 1 97.06 81 LEU A C 1
ATOM 646 O O . LEU A 1 81 ? 8.227 5.84 -14.188 1 97.06 81 LEU A O 1
ATOM 650 N N . LYS A 1 82 ? 8.016 6.336 -12.039 1 96.44 82 LYS A N 1
ATOM 651 C CA . LYS A 1 82 ? 9.445 6.234 -11.789 1 96.44 82 LYS A CA 1
ATOM 652 C C . LYS A 1 82 ? 9.922 4.785 -11.867 1 96.44 82 LYS A C 1
ATOM 654 O O . LYS A 1 82 ? 11.109 4.52 -12.016 1 96.44 82 LYS A O 1
ATOM 659 N N . ILE A 1 83 ? 8.969 3.906 -11.766 1 95.69 83 ILE A N 1
ATOM 660 C CA . ILE A 1 83 ? 9.414 2.52 -11.719 1 95.69 83 ILE A CA 1
ATOM 661 C C . ILE A 1 83 ? 8.82 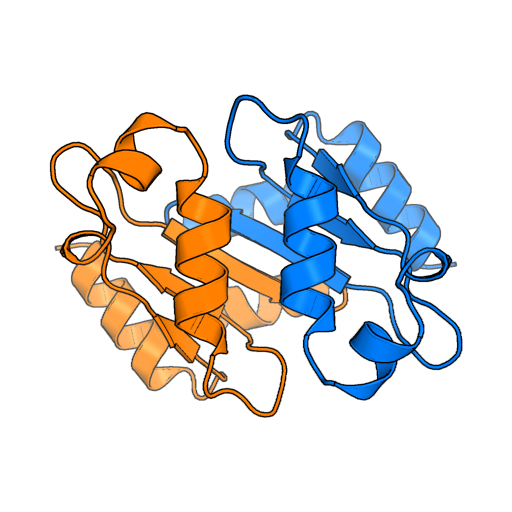1.749 -12.898 1 95.69 83 ILE A C 1
ATOM 663 O O . ILE A 1 83 ? 8.75 0.518 -12.875 1 95.69 83 ILE A O 1
ATOM 667 N N . MET A 1 84 ? 8.258 2.461 -13.789 1 92.5 84 MET A N 1
ATOM 668 C CA . MET A 1 84 ? 7.754 1.849 -15.016 1 92.5 84 MET A CA 1
ATOM 669 C C . MET A 1 84 ? 8.805 1.891 -16.109 1 92.5 84 MET A C 1
ATOM 671 O O . MET A 1 84 ? 9.648 2.787 -16.141 1 92.5 84 MET A O 1
ATOM 675 N N . LYS B 1 1 ? -11.383 19.938 0.235 1 50.78 1 LYS B N 1
ATOM 676 C CA . LYS B 1 1 ? -12.312 19.688 -0.868 1 50.78 1 LYS B CA 1
ATOM 677 C C . LYS B 1 1 ? -11.82 18.562 -1.769 1 50.78 1 LYS B C 1
ATOM 679 O O . LYS B 1 1 ? -12.594 17.688 -2.156 1 50.78 1 LYS B O 1
ATOM 684 N N . TYR B 1 2 ? -10.445 18.609 -2.221 1 55.56 2 TYR B N 1
ATOM 685 C CA . TYR B 1 2 ? -9.852 17.641 -3.139 1 55.56 2 TYR B CA 1
ATOM 686 C C . TYR B 1 2 ? -9.93 16.219 -2.572 1 55.56 2 TYR B C 1
ATOM 688 O O . TYR B 1 2 ? -10.234 15.273 -3.299 1 55.56 2 TYR B O 1
ATOM 696 N N . GLN B 1 3 ? -10.078 16.156 -1.188 1 68.94 3 GLN B N 1
ATOM 697 C CA . GLN B 1 3 ? -10.141 14.859 -0.526 1 68.94 3 GLN B CA 1
ATOM 698 C C . GLN B 1 3 ? -11.508 14.219 -0.701 1 68.94 3 GLN B C 1
ATOM 700 O O . GLN B 1 3 ? -11.609 13.008 -0.933 1 68.94 3 GLN B O 1
ATOM 705 N N . ASN B 1 4 ? -12.43 15.094 -0.858 1 79.06 4 ASN B N 1
ATOM 706 C CA . ASN B 1 4 ? -13.789 14.562 -0.965 1 79.06 4 ASN B CA 1
ATOM 707 C C . ASN B 1 4 ? -14.055 13.977 -2.35 1 79.06 4 ASN B C 1
ATOM 709 O O . ASN B 1 4 ? -14.68 12.93 -2.475 1 79.06 4 ASN B O 1
ATOM 713 N N . SER B 1 5 ? -13.508 14.625 -3.305 1 89.56 5 SER B N 1
ATOM 714 C CA . SER B 1 5 ? -13.703 14.125 -4.664 1 89.56 5 SER B CA 1
ATOM 715 C C . SER B 1 5 ? -12.984 12.805 -4.879 1 89.56 5 SER B C 1
ATOM 717 O O . SER B 1 5 ? -13.523 11.883 -5.5 1 89.56 5 SER B O 1
ATOM 719 N N . THR B 1 6 ? -11.812 12.664 -4.363 1 91.75 6 THR B N 1
ATOM 720 C CA . THR B 1 6 ? -11.047 11.43 -4.492 1 91.75 6 THR B CA 1
ATOM 721 C C . THR B 1 6 ? -11.742 10.281 -3.766 1 91.75 6 THR B C 1
ATOM 723 O O . THR B 1 6 ? -11.859 9.18 -4.305 1 91.75 6 THR B O 1
ATOM 726 N N . ILE B 1 7 ? -12.266 10.633 -2.619 1 90.25 7 ILE B N 1
ATOM 727 C CA . ILE B 1 7 ? -12.93 9.625 -1.811 1 90.25 7 ILE B CA 1
ATOM 728 C C . ILE B 1 7 ? -14.18 9.117 -2.533 1 90.25 7 ILE B C 1
ATOM 730 O O . ILE B 1 7 ? -14.461 7.918 -2.541 1 90.25 7 ILE B O 1
ATOM 734 N N . LEU B 1 8 ? -14.852 10.023 -3.131 1 91.94 8 LEU B N 1
ATOM 735 C CA . LEU B 1 8 ? -16.047 9.648 -3.895 1 91.94 8 LEU B CA 1
ATOM 736 C C . LEU B 1 8 ? -15.68 8.75 -5.07 1 91.94 8 LEU B C 1
ATOM 738 O O . LEU B 1 8 ? -16.359 7.762 -5.336 1 91.94 8 LEU B O 1
ATOM 742 N N . LYS B 1 9 ? -14.633 9.07 -5.727 1 95.06 9 LYS B N 1
ATOM 743 C CA . LYS B 1 9 ? -14.188 8.258 -6.859 1 95.06 9 LYS B CA 1
ATOM 744 C C . LYS B 1 9 ? -13.734 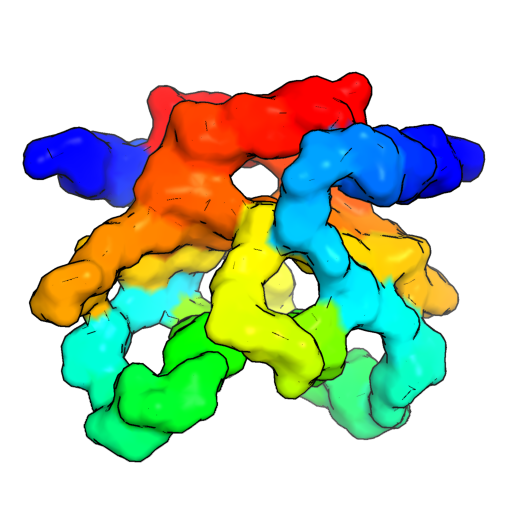6.875 -6.398 1 95.06 9 LYS B C 1
ATOM 746 O O . LYS B 1 9 ? -13.969 5.879 -7.082 1 95.06 9 LYS B O 1
ATOM 751 N N . ILE B 1 10 ? -13.094 6.852 -5.262 1 94.31 10 ILE B N 1
ATOM 752 C CA . ILE B 1 10 ? -12.664 5.578 -4.688 1 94.31 10 ILE B CA 1
ATOM 753 C C . ILE B 1 10 ? -13.883 4.703 -4.422 1 94.31 10 ILE B C 1
ATOM 755 O O . ILE B 1 10 ? -13.906 3.527 -4.801 1 94.31 10 ILE B O 1
ATOM 759 N N . LYS B 1 11 ? -14.883 5.289 -3.895 1 90.31 11 LYS B N 1
ATOM 760 C CA . LYS B 1 11 ? -16.094 4.547 -3.547 1 90.31 11 LYS B CA 1
ATOM 761 C C . LYS B 1 11 ? -16.812 4.062 -4.797 1 90.31 11 LYS B C 1
ATOM 763 O O . LYS B 1 11 ? -17.453 3.002 -4.785 1 90.31 11 LYS B O 1
ATOM 768 N N . LYS B 1 12 ? -16.625 4.715 -5.863 1 94.25 12 LYS B N 1
ATOM 769 C CA . LYS B 1 12 ? -17.344 4.395 -7.098 1 94.25 12 LYS B CA 1
ATOM 770 C C . LYS B 1 12 ? -16.5 3.488 -7.996 1 94.25 12 LYS B C 1
ATOM 772 O O . LYS B 1 12 ? -16.984 2.994 -9.016 1 94.25 12 LYS B O 1
ATOM 777 N N . SER B 1 13 ? -15.297 3.199 -7.703 1 95.69 13 SER B N 1
ATOM 778 C CA . SER B 1 13 ? -14.32 2.555 -8.57 1 95.69 13 SER B CA 1
ATOM 779 C C . SER B 1 13 ? -14.609 1.066 -8.727 1 95.69 13 SER B C 1
ATOM 781 O O . SER B 1 13 ? -14.086 0.416 -9.633 1 95.69 13 SER B O 1
ATOM 783 N N . LYS B 1 14 ? -15.305 0.38 -7.93 1 95.19 14 LYS B N 1
ATOM 784 C CA . LYS B 1 14 ? -15.609 -1.047 -7.902 1 95.19 14 LYS B CA 1
ATOM 785 C C . LYS B 1 14 ? -14.391 -1.864 -7.492 1 95.19 14 LYS B C 1
ATOM 787 O O . LYS B 1 14 ? -14.32 -3.066 -7.754 1 95.19 14 LYS B O 1
ATOM 792 N N . LEU B 1 15 ? -13.422 -1.149 -7.043 1 96.56 15 LEU B N 1
ATOM 793 C CA . LEU B 1 15 ? -12.258 -1.805 -6.449 1 96.56 15 LEU B CA 1
ATOM 794 C C . LEU B 1 15 ? -12.562 -2.262 -5.027 1 96.56 15 LEU B C 1
ATOM 796 O O . LEU B 1 15 ? -13.531 -1.796 -4.414 1 96.56 15 LEU B O 1
ATOM 800 N N . ILE B 1 16 ? -11.82 -3.24 -4.602 1 96.19 16 ILE B N 1
ATOM 801 C CA . ILE B 1 16 ? -11.906 -3.611 -3.193 1 96.19 16 ILE B CA 1
ATOM 802 C C . ILE B 1 16 ? -11.219 -2.549 -2.338 1 96.19 16 ILE B C 1
ATOM 804 O O . ILE B 1 16 ? -9.992 -2.424 -2.355 1 96.19 16 ILE B O 1
ATOM 808 N N . VAL B 1 17 ? -12.055 -1.796 -1.584 1 96 17 VAL B N 1
ATOM 809 C CA . VAL B 1 17 ? -11.547 -0.641 -0.854 1 96 17 VAL B CA 1
ATOM 810 C C . VAL B 1 17 ? -11.797 -0.822 0.642 1 96 17 VAL B C 1
ATOM 812 O O . VAL B 1 17 ? -12.844 -1.327 1.045 1 96 17 VAL B O 1
ATOM 815 N N . SER B 1 18 ? -10.797 -0.449 1.42 1 95.94 18 SER B N 1
ATOM 816 C CA . SER B 1 18 ? -10.945 -0.373 2.869 1 95.94 18 SER B CA 1
ATOM 817 C C . SER B 1 18 ? -10.375 0.931 3.416 1 95.94 18 SER B C 1
ATOM 819 O O . SER B 1 18 ? -9.57 1.587 2.754 1 95.94 18 SER B O 1
ATOM 821 N N . ASN B 1 19 ? -10.852 1.332 4.547 1 95.44 19 ASN B N 1
ATOM 822 C CA . ASN B 1 19 ? -10.352 2.557 5.164 1 95.44 19 ASN B CA 1
ATOM 823 C C . ASN B 1 19 ? -10.273 2.428 6.684 1 95.44 19 ASN B C 1
ATOM 825 O O . ASN B 1 19 ? -10.789 1.463 7.258 1 95.44 19 ASN B O 1
ATOM 829 N N . TYR B 1 20 ? -9.602 3.279 7.262 1 95.88 20 TYR B N 1
ATOM 830 C CA . TYR B 1 20 ? -9.547 3.367 8.719 1 95.88 20 TYR B CA 1
ATOM 831 C C . TYR B 1 20 ? -9.5 4.82 9.172 1 95.88 20 TYR B C 1
ATOM 833 O O . TYR B 1 20 ? -9.195 5.715 8.383 1 95.88 20 TYR B O 1
ATOM 841 N N . ASP B 1 21 ? -9.906 4.996 10.445 1 95.62 21 ASP B N 1
ATOM 842 C CA . ASP B 1 21 ? -9.961 6.332 11.039 1 95.62 21 ASP B CA 1
ATOM 843 C C . ASP B 1 21 ? -8.812 6.551 12.016 1 95.62 21 ASP B C 1
ATOM 845 O O . ASP B 1 21 ? -8.727 5.875 13.047 1 95.62 21 ASP B O 1
ATOM 849 N N . ARG B 1 22 ? -8 7.469 11.664 1 94.25 22 ARG B N 1
ATOM 850 C CA . ARG B 1 22 ? -6.844 7.742 12.516 1 94.25 22 ARG B CA 1
ATOM 851 C C . ARG B 1 22 ? -7.273 8.344 13.852 1 94.25 22 ARG B C 1
ATOM 853 O O . ARG B 1 22 ? -6.5 8.344 14.805 1 94.25 22 ARG B O 1
ATOM 860 N N . VAL B 1 23 ? -8.414 8.875 13.93 1 93.44 23 VAL B N 1
ATOM 861 C CA . VAL B 1 23 ? -8.93 9.422 15.18 1 93.44 23 VAL B CA 1
ATOM 862 C C . VAL B 1 23 ? -9.062 8.305 16.219 1 93.44 23 VAL B C 1
ATOM 864 O O . VAL B 1 23 ? -8.945 8.547 17.422 1 93.44 23 VAL B O 1
ATOM 867 N N . GLN B 1 24 ? -9.227 7.113 15.758 1 95.12 24 GLN B N 1
ATOM 868 C CA . GLN B 1 24 ? -9.422 5.961 16.641 1 95.12 24 GLN B CA 1
ATOM 869 C C . GLN B 1 24 ? -8.086 5.375 17.078 1 95.12 24 GLN B C 1
ATOM 871 O O . GLN B 1 24 ? -8.047 4.48 17.922 1 95.12 24 GLN B O 1
ATOM 876 N N . GLU B 1 25 ? -7.055 5.824 16.5 1 94.38 25 GLU B N 1
ATOM 877 C CA . GLU B 1 25 ? -5.734 5.312 16.844 1 94.38 25 GLU B CA 1
ATOM 878 C C . GLU B 1 25 ? -5.402 5.594 18.312 1 94.38 25 GLU B C 1
ATOM 880 O O . GLU B 1 25 ? -5.512 6.734 18.766 1 94.38 25 GLU B O 1
ATOM 885 N N . PRO B 1 26 ? -5.027 4.645 19.062 1 93.62 26 PRO B N 1
ATOM 886 C CA . PRO B 1 26 ? -4.637 4.863 20.469 1 93.62 26 PRO B CA 1
ATOM 887 C C . PRO B 1 26 ? -3.445 5.809 20.594 1 93.62 26 PRO B C 1
ATOM 889 O O . PRO B 1 26 ? -2.58 5.848 19.719 1 93.62 26 PRO B O 1
ATOM 892 N N . LYS B 1 27 ? -3.328 6.559 21.719 1 90.44 27 LYS B N 1
ATOM 893 C CA . LYS B 1 27 ? -2.311 7.582 21.938 1 90.44 27 LYS B CA 1
ATOM 894 C C . LYS B 1 27 ? -0.908 6.984 21.859 1 90.44 27 LYS B C 1
ATOM 896 O O . LYS B 1 27 ? 0.004 7.598 21.312 1 90.44 27 LYS B O 1
ATOM 901 N N . ASN B 1 28 ? -0.745 5.82 22.391 1 91 28 ASN B N 1
ATOM 902 C CA . ASN B 1 28 ? 0.573 5.195 22.406 1 91 28 ASN B CA 1
ATOM 903 C C . ASN B 1 28 ? 1.05 4.84 21 1 91 28 ASN B C 1
ATOM 905 O O . ASN B 1 28 ? 2.252 4.836 20.734 1 91 28 ASN B O 1
ATOM 909 N N . VAL B 1 29 ? 0.212 4.523 20.109 1 87.38 29 VAL B N 1
ATOM 910 C CA . VAL B 1 29 ? 0.533 4.227 18.719 1 87.38 29 VAL B CA 1
ATOM 911 C C . VAL B 1 29 ? 0.911 5.512 17.984 1 87.38 29 VAL B C 1
ATOM 913 O O . VAL B 1 29 ? 1.899 5.547 17.25 1 87.38 29 VAL B O 1
ATOM 916 N N . LYS B 1 30 ? 0.117 6.516 18.281 1 83.81 30 LYS B N 1
ATOM 917 C CA . LYS B 1 30 ? 0.349 7.801 17.625 1 83.81 30 LYS B CA 1
ATOM 918 C C . LYS B 1 30 ? 1.743 8.336 17.938 1 83.81 30 LYS B C 1
ATOM 920 O O . LYS B 1 30 ? 2.398 8.922 17.078 1 83.81 30 LYS B O 1
ATOM 925 N N . SER B 1 31 ? 2.178 7.977 19.109 1 80.44 31 SER B N 1
ATOM 926 C CA . SER B 1 31 ? 3.459 8.492 19.562 1 80.44 31 SER B CA 1
ATOM 927 C C . SER B 1 31 ? 4.602 7.547 19.219 1 80.44 31 SER B C 1
ATOM 929 O O . SER B 1 31 ? 5.758 7.969 19.125 1 80.44 31 SER B O 1
ATOM 931 N N . GLY B 1 32 ? 4.43 6.332 19 1 72.38 32 GLY B N 1
ATOM 932 C CA . GLY B 1 32 ? 5.457 5.309 18.875 1 72.38 32 GLY B CA 1
ATOM 933 C C . GLY B 1 32 ? 5.828 4.996 17.438 1 72.38 32 GLY B C 1
ATOM 934 O O . GLY B 1 32 ? 6.664 4.133 17.188 1 72.38 32 GLY B O 1
ATOM 935 N N . GLY B 1 33 ? 5.176 5.555 16.531 1 73.12 33 GLY B N 1
ATOM 936 C CA . GLY B 1 33 ? 5.613 5.402 15.156 1 73.12 33 GLY B CA 1
ATOM 937 C C . GLY B 1 33 ? 5.051 4.164 14.484 1 73.12 33 GLY B C 1
ATOM 938 O O . GLY B 1 33 ? 5.602 3.688 13.492 1 73.12 33 GLY B O 1
ATOM 939 N N . SER B 1 34 ? 4.078 3.666 14.977 1 83.19 34 SER B N 1
ATOM 940 C CA . SER B 1 34 ? 3.541 2.432 14.414 1 83.19 34 SER B CA 1
ATOM 941 C C . SER B 1 34 ? 2.174 2.66 13.781 1 83.19 34 SER B C 1
ATOM 943 O O . SER B 1 34 ? 1.325 1.766 13.781 1 83.19 34 SER B O 1
ATOM 945 N N . SER B 1 35 ? 1.915 3.898 13.273 1 90.56 35 SER B N 1
ATOM 946 C CA . SER B 1 35 ? 0.593 4.246 12.766 1 90.56 35 SER B CA 1
ATOM 947 C C . SER B 1 35 ? 0.255 3.438 11.516 1 90.56 35 SER B C 1
ATOM 949 O O . SER B 1 35 ? -0.886 3.006 11.336 1 90.56 35 SER B O 1
ATOM 951 N N . ILE B 1 36 ? 1.228 3.162 10.711 1 91.12 36 ILE B N 1
ATOM 952 C CA . ILE B 1 36 ? 1.004 2.422 9.469 1 91.12 36 ILE B CA 1
ATOM 953 C C . ILE B 1 36 ? 0.604 0.984 9.797 1 91.12 36 ILE B C 1
ATOM 955 O O . ILE B 1 36 ? -0.385 0.473 9.266 1 91.12 36 ILE B O 1
ATOM 959 N N . GLU B 1 37 ? 1.373 0.412 10.695 1 90.12 37 GLU B N 1
ATOM 960 C CA . GLU B 1 37 ? 1.067 -0.954 11.109 1 90.12 37 GLU B CA 1
ATOM 961 C C . GLU B 1 37 ? -0.335 -1.049 11.711 1 90.12 37 GLU B C 1
ATOM 963 O O . GLU B 1 37 ? -1.119 -1.921 11.328 1 90.12 37 GLU B O 1
ATOM 968 N N . TRP B 1 38 ? -0.642 -0.214 12.633 1 93.06 38 TRP B N 1
ATOM 969 C CA . TRP B 1 38 ? -1.95 -0.192 13.281 1 93.06 38 TRP B CA 1
ATOM 970 C C . TRP B 1 38 ? -3.059 0.03 12.258 1 93.06 38 TRP B C 1
ATOM 972 O O . TRP B 1 38 ? -4.066 -0.678 12.266 1 93.06 38 TRP B O 1
ATOM 982 N N . GLY B 1 39 ? -2.883 1.03 11.398 1 94.25 39 GLY B N 1
ATOM 983 C CA . GLY B 1 39 ? -3.893 1.37 10.406 1 94.25 39 GLY B CA 1
ATOM 984 C C . GLY B 1 39 ? -4.188 0.236 9.445 1 94.25 39 GLY B C 1
ATOM 985 O O . GLY B 1 39 ? -5.352 -0.07 9.18 1 94.25 39 GLY B O 1
ATOM 986 N N . ILE B 1 40 ? -3.15 -0.378 8.93 1 93.06 40 ILE B N 1
ATOM 987 C CA . ILE B 1 40 ? -3.32 -1.478 7.984 1 93.06 40 ILE B CA 1
ATOM 988 C C . ILE B 1 40 ? -4.023 -2.645 8.672 1 93.06 40 ILE B C 1
ATOM 990 O O . ILE B 1 40 ? -4.945 -3.24 8.109 1 93.06 40 ILE B O 1
ATOM 994 N N . LYS B 1 41 ? -3.59 -2.953 9.859 1 91.44 41 LYS B N 1
ATOM 995 C CA . LYS B 1 41 ? -4.262 -3.99 10.641 1 91.44 41 LYS B CA 1
ATOM 996 C C . LYS B 1 41 ? -5.758 -3.707 10.758 1 91.44 41 LYS B C 1
ATOM 998 O O . LYS B 1 41 ? -6.582 -4.602 10.555 1 91.44 41 LYS B O 1
ATOM 1003 N N . LYS B 1 42 ? -6.082 -2.486 11.102 1 93.69 42 LYS B N 1
ATOM 1004 C CA . LYS B 1 42 ? -7.477 -2.082 11.242 1 93.69 42 LYS B CA 1
ATOM 1005 C C . LYS B 1 42 ? -8.219 -2.201 9.914 1 93.69 42 LYS B C 1
ATOM 1007 O O . LYS B 1 42 ? -9.359 -2.674 9.875 1 93.69 42 LYS B O 1
ATOM 1012 N N . ALA B 1 43 ? -7.551 -1.844 8.875 1 94.81 43 ALA B N 1
ATOM 1013 C CA . ALA B 1 43 ? -8.195 -1.771 7.566 1 94.81 43 ALA B CA 1
ATOM 1014 C C . ALA B 1 43 ? -8.477 -3.166 7.016 1 94.81 43 ALA B C 1
ATOM 1016 O O . ALA B 1 43 ? -9.469 -3.371 6.312 1 94.81 43 ALA B O 1
ATOM 1017 N N . ILE B 1 44 ? -7.641 -4.145 7.359 1 92.56 44 ILE B N 1
ATOM 1018 C CA . ILE B 1 44 ? -7.785 -5.43 6.68 1 92.56 44 ILE B CA 1
ATOM 1019 C C . ILE B 1 44 ? -8.43 -6.441 7.621 1 92.56 44 ILE B C 1
ATOM 1021 O O . ILE B 1 44 ? -8.547 -7.625 7.289 1 92.56 44 ILE B O 1
ATOM 1025 N N . ARG B 1 45 ? -8.758 -6.102 8.789 1 87.75 45 ARG B N 1
ATOM 1026 C CA . ARG B 1 45 ? -9.227 -6.98 9.852 1 87.75 45 ARG B CA 1
ATOM 1027 C C . ARG B 1 45 ? -10.414 -7.816 9.383 1 87.75 45 ARG B C 1
ATOM 1029 O O . ARG B 1 45 ? -10.531 -8.992 9.727 1 87.75 45 ARG B O 1
ATOM 1036 N N . ASN B 1 46 ? -11.273 -7.301 8.508 1 84.31 46 ASN B N 1
ATOM 1037 C CA . ASN B 1 46 ? -12.477 -8.023 8.117 1 84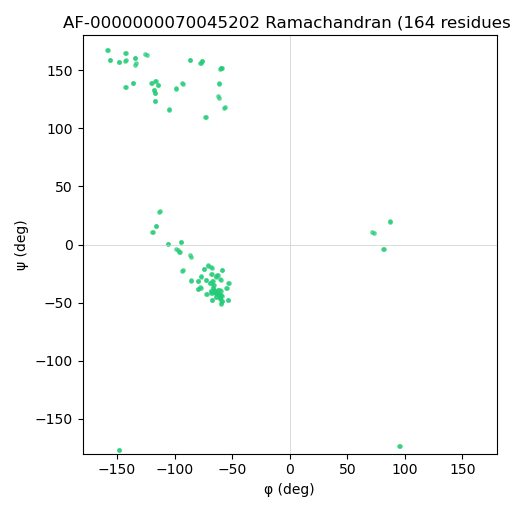.31 46 ASN B CA 1
ATOM 1038 C C . ASN B 1 46 ? -12.461 -8.391 6.637 1 84.31 46 ASN B C 1
ATOM 1040 O O . ASN B 1 46 ? -13.5 -8.719 6.062 1 84.31 46 ASN B O 1
ATOM 1044 N N . LEU B 1 47 ? -11.32 -8.32 6.059 1 85.19 47 LEU B N 1
ATOM 1045 C CA . LEU B 1 47 ? -11.242 -8.633 4.637 1 85.19 47 LEU B CA 1
ATOM 1046 C C . LEU B 1 47 ? -10.883 -10.102 4.422 1 85.19 47 LEU B C 1
ATOM 1048 O O . LEU B 1 47 ? -10.055 -10.656 5.148 1 85.19 47 LEU B O 1
ATOM 1052 N N . LYS B 1 48 ? -11.484 -10.664 3.539 1 80.94 48 LYS B N 1
ATOM 1053 C CA . LYS B 1 48 ? -11.195 -12.047 3.176 1 80.94 48 LYS B CA 1
ATOM 1054 C C . LYS B 1 48 ? -10.055 -12.125 2.166 1 80.94 48 LYS B C 1
ATOM 1056 O O . LYS B 1 48 ? -9.336 -13.125 2.104 1 80.94 48 LYS B O 1
ATOM 1061 N N . ASN B 1 49 ? -10 -11.055 1.358 1 83.56 49 ASN B N 1
ATOM 1062 C CA . ASN B 1 49 ? -8.992 -10.945 0.313 1 83.56 49 ASN B CA 1
ATOM 1063 C C . ASN B 1 49 ? -8.203 -9.641 0.431 1 83.56 49 ASN B C 1
ATOM 1065 O O . ASN B 1 49 ? -8.641 -8.703 1.103 1 83.56 49 ASN B O 1
ATOM 1069 N N . ALA B 1 50 ? -7.078 -9.594 -0.238 1 87.69 50 ALA B N 1
ATOM 1070 C CA . ALA B 1 50 ? -6.262 -8.383 -0.253 1 87.69 50 ALA B CA 1
ATOM 1071 C C . ALA B 1 50 ? -7.02 -7.215 -0.874 1 87.69 50 ALA B C 1
ATOM 1073 O O . ALA B 1 50 ? -7.73 -7.387 -1.869 1 87.69 50 ALA B O 1
ATOM 1074 N N . PRO B 1 51 ? -6.906 -6.09 -0.316 1 95.38 51 PRO B N 1
ATOM 1075 C CA . PRO B 1 51 ? -7.562 -4.926 -0.915 1 95.38 51 PRO B CA 1
ATOM 1076 C C . PRO B 1 51 ? -6.82 -4.395 -2.141 1 95.38 51 PRO B C 1
ATOM 1078 O O . PRO B 1 51 ? -5.645 -4.715 -2.342 1 95.38 51 PRO B O 1
ATOM 1081 N N . ASP B 1 52 ? -7.582 -3.678 -2.973 1 97.56 52 ASP B N 1
ATOM 1082 C CA . ASP B 1 52 ? -6.945 -2.881 -4.016 1 97.56 52 ASP B CA 1
ATOM 1083 C C . ASP B 1 52 ? -6.406 -1.568 -3.451 1 97.56 52 ASP B C 1
ATOM 1085 O O . ASP B 1 52 ? -5.316 -1.125 -3.826 1 97.56 52 ASP B O 1
ATOM 1089 N N . ILE B 1 53 ? -7.203 -1.035 -2.543 1 97.69 53 ILE B N 1
ATOM 1090 C CA . ILE B 1 53 ? -6.863 0.277 -2.002 1 97.69 53 ILE B CA 1
ATOM 1091 C C . ILE B 1 53 ? -7.207 0.326 -0.515 1 97.69 53 ILE B C 1
ATOM 1093 O O . ILE B 1 53 ? -8.266 -0.158 -0.098 1 97.69 53 ILE B O 1
ATOM 1097 N N . ILE B 1 54 ? -6.336 0.846 0.23 1 96.88 54 ILE B N 1
ATOM 1098 C CA . ILE B 1 54 ? -6.609 1.304 1.588 1 96.88 54 ILE B CA 1
ATOM 1099 C C . ILE B 1 54 ? -6.402 2.814 1.676 1 96.88 54 ILE B C 1
ATOM 1101 O O . ILE B 1 54 ? -5.457 3.352 1.09 1 96.88 54 ILE B O 1
ATOM 1105 N N . PHE B 1 55 ? -7.305 3.52 2.441 1 96.38 55 PHE B N 1
ATOM 1106 C CA . PHE B 1 55 ? -7.043 4.945 2.594 1 96.38 55 PHE B CA 1
ATOM 1107 C C . PHE B 1 55 ? -7.531 5.445 3.947 1 96.38 55 PHE B C 1
ATOM 1109 O O . PHE B 1 55 ? -8.281 4.75 4.637 1 96.38 55 PHE B O 1
ATOM 1116 N N . HIS B 1 56 ? -6.988 6.5 4.387 1 95.31 56 HIS B N 1
ATOM 1117 C CA . HIS B 1 56 ? -7.512 7.273 5.504 1 95.31 56 HIS B CA 1
ATOM 1118 C C . HIS B 1 56 ? -7.52 8.766 5.191 1 95.31 56 HIS B C 1
ATOM 1120 O O . HIS B 1 56 ? -6.77 9.227 4.328 1 95.31 56 HIS B O 1
ATOM 1126 N N . LYS B 1 57 ? -8.305 9.516 5.91 1 93.88 57 LYS B N 1
ATOM 1127 C CA . LYS B 1 57 ? -8.523 10.922 5.598 1 93.88 57 LYS B CA 1
ATOM 1128 C C . LYS B 1 57 ? -7.57 11.812 6.398 1 93.88 57 LYS B C 1
ATOM 1130 O O . LYS B 1 57 ? -7.625 13.039 6.285 1 93.88 57 LYS B O 1
ATOM 1135 N N . GLY B 1 58 ? -6.785 11.18 7.113 1 91.94 58 GLY B N 1
ATOM 1136 C CA . GLY B 1 58 ? -5.883 11.945 7.961 1 91.94 58 GLY B CA 1
ATOM 1137 C C . GLY B 1 58 ? -6.398 12.133 9.375 1 91.94 58 GLY B C 1
ATOM 1138 O O . GLY B 1 58 ? -7.215 11.336 9.852 1 91.94 58 GLY B O 1
ATOM 1139 N N . ASP B 1 59 ? -5.703 12.914 10.125 1 90.81 59 ASP B N 1
ATOM 1140 C CA . ASP B 1 59 ? -5.992 13.344 11.492 1 90.81 59 ASP B CA 1
ATOM 1141 C C . ASP B 1 59 ? -5.457 14.75 11.758 1 90.81 59 ASP B C 1
ATOM 1143 O O . ASP B 1 59 ? -4.926 15.398 10.852 1 90.81 59 ASP B O 1
ATOM 1147 N N . PHE B 1 60 ? -5.605 15.203 12.938 1 87.62 60 PHE B N 1
ATOM 1148 C CA . PHE B 1 60 ? -5.043 16.5 13.258 1 87.62 60 PHE B CA 1
ATOM 1149 C C . PHE B 1 60 ? -3.547 16.531 12.969 1 87.62 60 PHE B C 1
ATOM 1151 O O . PHE B 1 60 ? -2.783 15.75 13.531 1 87.62 60 PHE B O 1
ATOM 1158 N N . GLY B 1 61 ? -3.145 17.438 12.016 1 87 61 GLY B N 1
ATOM 1159 C CA . GLY B 1 61 ? -1.746 17.594 11.648 1 87 61 GLY B CA 1
ATOM 1160 C C . GLY B 1 61 ? -1.266 16.547 10.664 1 87 61 GLY B C 1
ATOM 1161 O O . GLY B 1 61 ? -0.083 16.5 10.32 1 87 61 GLY B O 1
ATOM 1162 N N . LYS B 1 62 ? -2.123 15.57 10.297 1 88.56 62 LYS B N 1
ATOM 1163 C CA . LYS B 1 62 ? -1.756 14.5 9.383 1 88.56 62 LYS B CA 1
ATOM 1164 C C . LYS B 1 62 ? -2.555 14.586 8.086 1 88.56 62 LYS B C 1
ATOM 1166 O O . LYS B 1 62 ? -3.746 14.898 8.102 1 88.56 62 LYS B O 1
ATOM 1171 N N . GLU B 1 63 ? -1.898 14.398 7.027 1 90.88 63 GLU B N 1
ATOM 1172 C CA . GLU B 1 63 ? -2.533 14.461 5.715 1 90.88 63 GLU B CA 1
ATOM 1173 C C . GLU B 1 63 ? -3.139 13.117 5.328 1 90.88 63 GLU B C 1
ATOM 1175 O O . GLU B 1 63 ? -2.744 12.078 5.859 1 90.88 63 GLU B O 1
ATOM 1180 N N . PRO B 1 64 ? -4.129 13.102 4.383 1 93.69 64 PRO B N 1
ATOM 1181 C CA . PRO B 1 64 ? -4.688 11.844 3.867 1 93.69 64 PRO B CA 1
ATOM 1182 C C . PRO B 1 64 ? -3.635 10.961 3.209 1 93.69 64 PRO B C 1
ATOM 1184 O O . PRO B 1 64 ? -2.611 11.461 2.734 1 93.69 64 PRO B O 1
ATOM 1187 N N . MET B 1 65 ? -3.852 9.68 3.242 1 95.12 65 MET B N 1
ATOM 1188 C CA . MET B 1 65 ? -2.963 8.711 2.613 1 95.12 65 MET B CA 1
ATOM 1189 C C . MET B 1 65 ? -3.762 7.656 1.854 1 95.12 65 MET B C 1
ATOM 1191 O O . MET B 1 65 ? -4.809 7.207 2.322 1 95.12 65 MET B O 1
ATOM 1195 N N . ILE B 1 66 ? -3.232 7.344 0.691 1 96.88 66 ILE B N 1
ATOM 1196 C CA . ILE B 1 66 ? -3.756 6.25 -0.12 1 96.88 66 ILE B CA 1
ATOM 1197 C C . ILE B 1 66 ? -2.682 5.18 -0.299 1 96.88 66 ILE B C 1
ATOM 1199 O O . ILE B 1 66 ? -1.513 5.5 -0.537 1 96.88 66 ILE B O 1
ATOM 1203 N N . ILE B 1 67 ? -3.035 3.984 -0.101 1 97.44 67 ILE B N 1
ATOM 1204 C CA . ILE B 1 67 ? -2.178 2.82 -0.305 1 97.44 67 ILE B CA 1
ATOM 1205 C C . ILE B 1 67 ? -2.764 1.936 -1.403 1 97.44 67 ILE B C 1
ATOM 1207 O O . ILE B 1 67 ? -3.91 1.489 -1.306 1 97.44 67 ILE B O 1
ATOM 1211 N N . VAL B 1 68 ? -2.02 1.67 -2.414 1 98.19 68 VAL B N 1
ATOM 1212 C CA . VAL B 1 68 ? -2.521 0.895 -3.545 1 98.19 68 VAL B CA 1
ATOM 1213 C C . VAL B 1 68 ? -1.729 -0.405 -3.672 1 98.19 68 VAL B C 1
ATOM 1215 O O . VAL B 1 68 ? -0.497 -0.396 -3.619 1 98.19 68 VAL B O 1
ATOM 1218 N N . PHE B 1 69 ? -2.469 -1.449 -3.781 1 97.69 69 PHE B N 1
ATOM 1219 C CA . PHE B 1 69 ? -1.897 -2.773 -3.994 1 97.69 69 PHE B CA 1
ATOM 1220 C C . PHE B 1 69 ? -1.958 -3.16 -5.469 1 97.69 69 PHE B C 1
ATOM 1222 O O . PHE B 1 69 ? -2.984 -2.973 -6.121 1 97.69 69 PHE B O 1
ATOM 1229 N N . GLY B 1 70 ? -0.833 -3.688 -5.957 1 97 70 GLY B N 1
ATOM 1230 C CA . GLY B 1 70 ? -0.847 -4.141 -7.34 1 97 70 GLY B CA 1
ATOM 1231 C C . GLY B 1 70 ? 0.202 -5.199 -7.633 1 97 70 GLY B C 1
ATOM 1232 O O . GLY B 1 70 ? 1.224 -5.27 -6.945 1 97 70 GLY B O 1
ATOM 1233 N N . LYS B 1 71 ? -0.004 -5.953 -8.672 1 95.38 71 LYS B N 1
ATOM 1234 C CA . LYS B 1 71 ? 0.877 -7.055 -9.055 1 95.38 71 LYS B CA 1
ATOM 1235 C C . LYS B 1 71 ? 2.117 -6.539 -9.781 1 95.38 71 LYS B C 1
ATOM 1237 O O . LYS B 1 71 ? 3.162 -7.191 -9.766 1 95.38 71 LYS B O 1
ATOM 1242 N N . ASN B 1 72 ? 1.976 -5.516 -10.445 1 95.44 72 ASN B N 1
ATOM 1243 C CA . ASN B 1 72 ? 3.025 -4.836 -11.195 1 95.44 72 ASN B CA 1
ATOM 1244 C C . ASN B 1 72 ? 2.672 -3.373 -11.453 1 95.44 72 ASN B C 1
ATOM 1246 O O . ASN B 1 72 ? 1.558 -2.939 -11.156 1 95.44 72 ASN B O 1
ATOM 1250 N N . PRO B 1 73 ? 3.604 -2.605 -11.875 1 96.81 73 PRO B N 1
ATOM 1251 C CA . PRO B 1 73 ? 3.34 -1.176 -12.062 1 96.81 73 PRO B CA 1
ATOM 1252 C C . PRO B 1 73 ? 2.145 -0.91 -12.977 1 96.81 73 PRO B C 1
ATOM 1254 O O . PRO B 1 73 ? 1.368 0.016 -12.727 1 96.81 73 PRO B O 1
ATOM 1257 N N . LYS B 1 74 ? 1.962 -1.649 -13.945 1 97.25 74 LYS B N 1
ATOM 1258 C CA . LYS B 1 74 ? 0.834 -1.452 -14.852 1 97.25 74 LYS B CA 1
ATOM 1259 C C . LYS B 1 74 ? -0.493 -1.681 -14.133 1 97.25 74 LYS B C 1
ATOM 1261 O O . LYS B 1 74 ? -1.461 -0.95 -14.359 1 97.25 74 LYS B O 1
ATOM 1266 N N . ASP B 1 75 ? -0.546 -2.654 -13.352 1 97.56 75 ASP B N 1
ATOM 1267 C CA . ASP B 1 75 ? -1.745 -2.939 -12.57 1 97.56 75 ASP B CA 1
ATOM 1268 C C . ASP B 1 75 ? -2.082 -1.774 -11.641 1 97.56 75 ASP B C 1
ATOM 1270 O O . ASP B 1 75 ? -3.246 -1.382 -11.523 1 97.56 75 ASP B O 1
ATOM 1274 N N . ILE B 1 76 ? -1.104 -1.183 -10.969 1 98.19 76 ILE B N 1
ATOM 1275 C CA . ILE B 1 76 ? -1.294 -0.026 -10.102 1 98.19 76 ILE B CA 1
ATOM 1276 C C . ILE B 1 76 ? -1.81 1.155 -10.922 1 98.19 76 ILE B C 1
ATOM 1278 O O . ILE B 1 76 ? -2.738 1.852 -10.5 1 98.19 76 ILE B O 1
ATOM 1282 N N . MET B 1 77 ? -1.235 1.309 -12.055 1 98 77 MET B N 1
ATOM 1283 C CA . MET B 1 77 ? -1.648 2.41 -12.922 1 98 77 MET B CA 1
ATOM 1284 C C . MET B 1 77 ? -3.121 2.285 -13.289 1 98 77 MET B C 1
ATOM 1286 O O . MET B 1 77 ? -3.867 3.266 -13.227 1 98 77 MET B O 1
ATOM 1290 N N . LYS B 1 78 ? -3.498 1.169 -13.625 1 97.81 78 LYS B N 1
ATOM 1291 C CA . LYS B 1 78 ? -4.895 0.938 -13.984 1 97.81 78 LYS B CA 1
ATOM 1292 C C . LYS B 1 78 ? -5.828 1.291 -12.828 1 97.81 78 LYS B C 1
ATOM 1294 O O . LYS B 1 78 ? -6.867 1.92 -13.039 1 97.81 78 LYS B O 1
ATOM 1299 N N . LYS B 1 79 ? -5.488 0.896 -11.672 1 98 79 LYS B N 1
ATOM 1300 C CA . LYS B 1 79 ? -6.328 1.141 -10.5 1 98 79 LYS B CA 1
ATOM 1301 C C . LYS B 1 79 ? -6.379 2.627 -10.164 1 98 79 LYS B C 1
ATOM 1303 O O . LYS B 1 79 ? -7.438 3.156 -9.82 1 98 79 LYS B O 1
ATOM 1308 N N . ILE B 1 80 ? -5.195 3.234 -10.266 1 97.81 80 ILE B N 1
ATOM 1309 C CA . ILE B 1 80 ? -5.16 4.641 -9.875 1 97.81 80 ILE B CA 1
ATOM 1310 C C . ILE B 1 80 ? -5.941 5.473 -10.891 1 97.81 80 ILE B C 1
ATOM 1312 O O . ILE B 1 80 ? -6.574 6.469 -10.531 1 97.81 80 ILE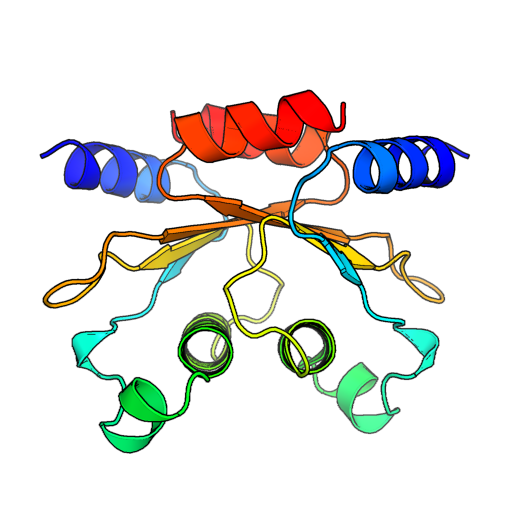 B O 1
ATOM 1316 N N . LEU B 1 81 ? -5.949 5.117 -12.102 1 97.06 81 LEU B N 1
ATOM 1317 C CA . LEU B 1 81 ? -6.699 5.828 -13.125 1 97.06 81 LEU B CA 1
ATOM 1318 C C . LEU B 1 81 ? -8.195 5.758 -12.852 1 97.06 81 LEU B C 1
ATOM 1320 O O . LEU B 1 81 ? -8.945 6.672 -13.211 1 97.06 81 LEU B O 1
ATOM 1324 N N . LYS B 1 82 ? -8.625 4.727 -12.195 1 96.38 82 LYS B N 1
ATOM 1325 C CA . LYS B 1 82 ? -10.039 4.57 -11.883 1 96.38 82 LYS B CA 1
ATOM 1326 C C . LYS B 1 82 ? -10.477 5.574 -10.812 1 96.38 82 LYS B C 1
ATOM 1328 O O . LYS B 1 82 ? -11.672 5.832 -10.656 1 96.38 82 LYS B O 1
ATOM 1333 N N . ILE B 1 83 ? -9.516 6.082 -10.133 1 95.69 83 ILE B N 1
ATOM 1334 C CA . ILE B 1 83 ? -9.922 6.949 -9.031 1 95.69 83 ILE B CA 1
ATOM 1335 C C . ILE B 1 83 ? -9.383 8.359 -9.258 1 95.69 83 ILE B C 1
ATOM 1337 O O . ILE B 1 83 ? -9.281 9.148 -8.32 1 95.69 83 ILE B O 1
ATOM 1341 N N . MET B 1 84 ? -8.891 8.578 -10.398 1 92.5 84 MET B N 1
ATOM 1342 C CA . MET B 1 84 ? -8.43 9.922 -10.766 1 92.5 84 MET B CA 1
ATOM 1343 C C . MET B 1 84 ? -9.547 10.703 -11.453 1 92.5 84 MET B C 1
ATOM 1345 O O . MET B 1 84 ? -10.414 10.117 -12.094 1 92.5 84 MET B O 1
#

InterPro domains:
  IPR019293 Thiamine-phosphate synthase ThiN-like [PF10120] (1-82)
  IPR036409 Class II aldolase/adducin N-terminal domain superfamily [G3DSA:3.40.225.10] (1-84)
  IPR036409 Class II aldolase/adducin N-terminal domain superfamily [SSF53639] (1-83)

Solvent-accessible surface area (backbone atoms only — not comparable to full-atom values): 9405 Å² total; per-residue (Å²): 112,75,64,54,56,39,50,52,30,49,72,67,49,80,56,50,72,34,54,43,63,56,80,73,53,54,70,71,39,71,71,66,74,40,51,66,55,53,44,50,47,62,33,48,68,85,51,90,62,85,54,38,31,40,36,37,79,30,44,94,97,42,70,36,41,36,35,40,44,23,66,42,59,67,52,38,49,56,55,44,58,53,34,97,112,73,64,55,57,40,51,52,30,49,71,67,49,79,57,49,70,35,54,44,63,56,79,72,54,54,70,69,40,73,70,66,74,40,52,65,57,53,43,50,46,63,34,48,68,84,50,92,62,84,54,39,32,40,37,35,78,30,44,93,98,42,70,35,41,36,35,39,46,22,65,42,61,66,52,36,49,57,54,44,57,52,34,100

pLDDT: mean 91.19, std 8.41, range [50.47, 98.19]

Foldseek 3Di:
DVLVLLVVLLVVLPWFEWEDECVPPDPVCVVPVCSVVVGVCVGCVPPPDDGQKYKYCADVVGHIDIDGDDPDPVRSVVSVVSRD/DVLVLLVVLLVVLPWFEWEDECVPPDPVCVPVVCSVVVGVCVGCVPPPDDGQKYKYCADVVGHIDIDGDDPDPVRSVVSVVSRD

Nearest PDB structures (foldseek):
  2pb9-assembly1_A  TM=7.964E-01  e=8.266E-08  Pyrococcus furiosus
  3h4r-assembly1_A  TM=2.735E-01  e=9.817E-01  Escherichia coli K-12
  8fru-assembly1_c  TM=2.967E-01  e=3.012E+00  Giardia duodenalis assemblage A
  8d3q-assembly1_J  TM=2.841E-01  e=2.314E+00  Halalkalibacterium halodurans C-125
  2pb9-assembly1_A  TM=7.924E-01  e=1.948E-07  Pyrococcus furiosus

Organism: NCBI:txid859350